Protein AF-A0A7S9VPI8-F1 (afdb_monomer_lite)

Structure (mmCIF, N/CA/C/O backbone):
data_AF-A0A7S9VPI8-F1
#
_entry.id   AF-A0A7S9VPI8-F1
#
loop_
_atom_site.group_PDB
_atom_site.id
_atom_site.type_symbol
_atom_site.label_atom_id
_atom_site.label_alt_id
_atom_site.label_comp_id
_atom_site.label_asym_id
_atom_site.label_entity_id
_atom_site.label_seq_id
_atom_site.pdbx_PDB_ins_code
_atom_site.Cartn_x
_atom_site.Cartn_y
_atom_site.Cartn_z
_atom_site.occupancy
_atom_site.B_iso_or_equiv
_atom_site.auth_seq_id
_atom_site.auth_comp_id
_atom_site.auth_asym_id
_atom_site.auth_atom_id
_atom_site.pdbx_PDB_model_num
ATOM 1 N N . MET A 1 1 ? 6.191 -25.070 -25.767 1.00 46.97 1 MET A N 1
ATOM 2 C CA . MET A 1 1 ? 6.347 -23.644 -26.126 1.00 46.97 1 MET A CA 1
ATOM 3 C C . MET A 1 1 ? 7.529 -23.102 -25.337 1.00 46.97 1 MET A C 1
ATOM 5 O O . MET A 1 1 ? 7.425 -23.001 -24.124 1.00 46.97 1 MET A O 1
ATOM 9 N N . ALA A 1 2 ? 8.679 -22.889 -25.980 1.00 56.28 2 ALA A N 1
ATOM 10 C CA . ALA A 1 2 ? 9.878 -22.390 -25.304 1.00 56.28 2 ALA A CA 1
ATOM 11 C C . ALA A 1 2 ? 9.873 -20.855 -25.319 1.00 56.28 2 ALA A C 1
ATOM 13 O O . ALA A 1 2 ? 9.702 -20.248 -26.375 1.00 56.28 2 ALA A O 1
ATOM 14 N N . LEU A 1 3 ? 10.032 -20.234 -24.151 1.00 59.41 3 LEU A N 1
ATOM 15 C CA . LEU A 1 3 ? 10.173 -18.786 -24.021 1.00 59.41 3 LEU A CA 1
ATOM 16 C C . LEU A 1 3 ? 11.587 -18.401 -24.471 1.00 59.41 3 LEU A C 1
ATOM 18 O O . LEU A 1 3 ? 12.568 -18.755 -23.820 1.00 59.41 3 LEU A O 1
ATOM 22 N N . ARG A 1 4 ? 11.704 -17.699 -25.602 1.00 70.56 4 ARG A N 1
ATOM 23 C CA . ARG A 1 4 ? 12.975 -17.108 -26.032 1.00 70.56 4 ARG A CA 1
ATOM 24 C C . ARG A 1 4 ? 13.151 -15.782 -25.305 1.00 70.56 4 ARG A C 1
ATOM 26 O O . ARG A 1 4 ? 12.454 -14.819 -25.610 1.00 70.56 4 ARG A O 1
ATOM 33 N N . VAL A 1 5 ? 14.085 -15.729 -24.362 1.00 68.25 5 VAL A N 1
ATOM 34 C CA . VAL A 1 5 ? 14.492 -14.464 -23.744 1.00 68.25 5 VAL A CA 1
ATOM 35 C C . VAL A 1 5 ? 15.496 -13.790 -24.669 1.00 68.25 5 VAL A C 1
ATOM 37 O O . VAL A 1 5 ? 16.569 -14.330 -24.931 1.00 68.25 5 VAL A O 1
ATOM 40 N N . VAL A 1 6 ? 15.123 -12.631 -25.203 1.00 71.75 6 VAL A N 1
ATOM 41 C CA . VAL A 1 6 ? 16.029 -11.755 -25.947 1.00 71.75 6 VAL A CA 1
ATOM 42 C C . VAL A 1 6 ? 16.441 -10.645 -24.993 1.00 71.75 6 VAL A C 1
ATOM 44 O O . VAL A 1 6 ? 15.594 -9.883 -24.534 1.00 71.75 6 VAL A O 1
ATOM 47 N N . LEU A 1 7 ? 17.727 -10.597 -24.660 1.00 66.44 7 LEU A N 1
ATOM 48 C CA . LEU A 1 7 ? 18.306 -9.510 -23.882 1.00 66.44 7 LEU A CA 1
ATOM 49 C C . LEU A 1 7 ? 18.858 -8.484 -24.864 1.00 66.44 7 LEU A C 1
ATOM 51 O O . LEU A 1 7 ? 19.740 -8.808 -25.659 1.00 66.44 7 LEU A O 1
ATOM 55 N N . ASP A 1 8 ? 18.321 -7.271 -24.823 1.00 72.19 8 ASP A N 1
ATOM 56 C CA . ASP A 1 8 ? 18.920 -6.148 -25.531 1.00 72.19 8 ASP A CA 1
ATOM 57 C C . ASP A 1 8 ? 20.110 -5.636 -24.712 1.00 72.19 8 ASP A C 1
ATOM 59 O O . ASP A 1 8 ? 19.976 -5.311 -23.526 1.00 72.19 8 ASP A O 1
ATOM 63 N N . VAL A 1 9 ? 21.295 -5.618 -25.321 1.00 71.19 9 VAL A N 1
ATOM 64 C CA . VAL A 1 9 ? 22.537 -5.202 -24.659 1.00 71.19 9 VAL A CA 1
ATOM 65 C C . VAL A 1 9 ? 22.582 -3.675 -24.666 1.00 71.19 9 VAL A C 1
ATOM 67 O O . VAL A 1 9 ? 23.257 -3.047 -25.475 1.00 71.19 9 VAL A O 1
ATOM 70 N N . GLY A 1 10 ? 21.802 -3.083 -23.765 1.00 77.69 10 GLY A N 1
ATOM 71 C CA . GLY A 1 10 ? 21.703 -1.641 -23.561 1.00 77.69 10 GLY A CA 1
ATOM 72 C C . GLY A 1 10 ? 22.301 -1.174 -22.227 1.00 77.69 10 GLY A C 1
ATOM 73 O O . GLY A 1 10 ? 22.720 -1.990 -21.402 1.00 77.69 10 GLY A O 1
ATOM 74 N N . PRO A 1 11 ? 22.279 0.142 -21.948 1.00 76.25 11 PRO A N 1
ATOM 75 C CA . PRO A 1 11 ? 22.849 0.726 -20.725 1.00 76.25 11 PRO A CA 1
ATOM 76 C C . PRO A 1 11 ? 22.210 0.201 -19.426 1.00 76.25 11 PRO A C 1
ATOM 78 O O . PRO A 1 11 ? 22.800 0.308 -18.356 1.00 76.25 11 PRO A O 1
ATOM 81 N N . ASN A 1 12 ? 21.023 -0.404 -19.515 1.00 77.81 12 ASN A N 1
ATOM 82 C CA . ASN A 1 12 ? 20.301 -0.971 -18.378 1.00 77.81 12 ASN A CA 1
ATOM 83 C C . ASN A 1 12 ? 20.661 -2.438 -18.083 1.00 77.81 12 ASN A C 1
ATOM 85 O O . ASN A 1 12 ? 20.191 -2.971 -17.077 1.00 77.81 12 ASN A O 1
ATOM 89 N N . LEU A 1 13 ? 21.472 -3.101 -18.919 1.00 81.44 13 LEU A N 1
ATOM 90 C CA . LEU A 1 13 ? 21.830 -4.512 -18.737 1.00 81.44 13 LEU A CA 1
ATOM 91 C C . LEU A 1 13 ? 22.449 -4.805 -17.353 1.00 81.44 13 LEU A C 1
ATOM 93 O O . LEU A 1 13 ? 22.046 -5.798 -16.742 1.00 81.44 13 LEU A O 1
ATOM 97 N N . PRO A 1 14 ? 23.336 -3.957 -16.787 1.00 82.06 14 PRO A N 1
ATOM 98 C CA . PRO A 1 14 ? 23.838 -4.168 -15.429 1.00 82.06 14 PRO A CA 1
ATOM 99 C C . PRO A 1 14 ? 22.720 -4.157 -14.376 1.00 82.06 14 PRO A C 1
ATOM 101 O O . PRO A 1 14 ? 22.655 -5.051 -13.538 1.00 82.06 14 PRO A O 1
ATOM 104 N N . LEU A 1 15 ? 21.781 -3.208 -14.465 1.00 78.06 15 LEU A N 1
ATOM 105 C CA . LEU A 1 15 ? 20.643 -3.108 -13.545 1.00 78.06 15 LEU A CA 1
ATOM 106 C C . LEU A 1 15 ? 19.717 -4.330 -13.650 1.00 78.06 15 LEU A C 1
ATOM 108 O O . LEU A 1 15 ? 19.262 -4.856 -12.636 1.00 78.06 15 LEU A O 1
ATOM 112 N N . GLN A 1 16 ? 19.447 -4.797 -14.870 1.00 80.50 16 GLN A N 1
ATOM 113 C CA . GLN A 1 16 ? 18.632 -5.990 -15.113 1.00 80.50 16 GLN A CA 1
ATOM 114 C C . GLN A 1 16 ? 19.312 -7.262 -14.593 1.00 80.50 16 GLN A C 1
ATOM 116 O O . GLN A 1 16 ? 18.644 -8.127 -14.027 1.00 80.50 16 GLN A O 1
ATOM 121 N N . THR A 1 17 ? 20.636 -7.352 -14.734 1.00 83.44 17 THR A N 1
ATOM 122 C CA . THR A 1 17 ? 21.441 -8.472 -14.227 1.00 83.44 17 THR A CA 1
ATOM 123 C C . THR A 1 17 ? 21.415 -8.507 -12.700 1.00 83.44 17 THR A C 1
ATOM 125 O O . THR A 1 17 ? 21.123 -9.548 -12.112 1.00 83.44 17 THR A O 1
ATOM 128 N N . GLU A 1 18 ? 21.606 -7.356 -12.049 1.00 83.38 18 GLU A N 1
ATOM 129 C CA . GLU A 1 18 ? 21.478 -7.224 -10.593 1.00 83.38 18 GLU A CA 1
ATOM 130 C C . GLU A 1 18 ? 20.066 -7.568 -10.103 1.00 83.38 18 GLU A C 1
ATOM 132 O O . GLU A 1 18 ? 19.903 -8.306 -9.131 1.00 83.38 18 GLU A O 1
ATOM 137 N N . ALA A 1 19 ? 19.024 -7.109 -10.801 1.00 80.69 19 ALA A N 1
ATOM 138 C CA . ALA A 1 19 ? 17.645 -7.460 -10.474 1.00 80.69 19 ALA A CA 1
ATOM 139 C C . ALA A 1 19 ? 17.383 -8.973 -10.598 1.00 80.69 19 ALA A C 1
ATOM 141 O O . ALA A 1 19 ? 16.728 -9.555 -9.729 1.00 80.69 19 ALA A O 1
ATOM 142 N N . ALA A 1 20 ? 17.918 -9.625 -11.636 1.00 82.12 20 ALA A N 1
ATOM 143 C CA . ALA A 1 20 ? 17.803 -11.069 -11.833 1.00 82.12 20 ALA A CA 1
ATOM 144 C C . ALA A 1 20 ? 18.542 -11.858 -10.739 1.00 82.12 20 ALA A C 1
ATOM 146 O O . ALA A 1 20 ? 17.991 -12.812 -10.185 1.00 82.12 20 ALA A O 1
ATOM 147 N N . HIS A 1 21 ? 19.751 -11.429 -10.364 1.00 83.25 21 HIS A N 1
ATOM 148 C CA . HIS A 1 21 ? 20.496 -12.014 -9.248 1.00 83.25 21 HIS A CA 1
ATOM 149 C C . HIS A 1 21 ? 19.769 -11.825 -7.913 1.00 83.25 21 HIS A C 1
ATOM 151 O O . HIS A 1 21 ? 19.660 -12.771 -7.130 1.00 83.25 21 HIS A O 1
ATOM 157 N N . ALA A 1 22 ? 19.226 -10.634 -7.652 1.00 79.75 22 ALA A N 1
ATOM 158 C CA . ALA A 1 22 ? 18.448 -10.359 -6.449 1.00 79.75 22 ALA A CA 1
ATOM 159 C C . ALA A 1 22 ? 17.196 -11.244 -6.367 1.00 79.75 22 ALA A C 1
ATOM 161 O O . ALA A 1 22 ? 16.916 -11.806 -5.307 1.00 79.75 22 ALA A O 1
ATOM 162 N N . LEU A 1 23 ? 16.482 -11.425 -7.484 1.00 77.44 23 LEU A N 1
ATOM 163 C CA . LEU A 1 23 ? 15.337 -12.329 -7.565 1.00 77.44 23 LEU A CA 1
ATOM 164 C C . LEU A 1 23 ? 15.748 -13.778 -7.296 1.00 77.44 23 LEU A C 1
ATOM 166 O O . LEU A 1 23 ? 15.120 -14.439 -6.473 1.00 77.44 23 LEU A O 1
ATOM 170 N N . HIS A 1 24 ? 16.816 -14.263 -7.934 1.00 83.06 24 HIS A N 1
ATOM 171 C CA . HIS A 1 24 ? 17.308 -15.622 -7.712 1.00 83.06 24 HIS A CA 1
ATOM 172 C C . HIS A 1 24 ? 17.665 -15.859 -6.239 1.00 83.06 24 HIS A C 1
ATOM 174 O O . HIS A 1 24 ? 17.267 -16.869 -5.663 1.00 83.06 24 HIS A O 1
ATOM 180 N N . ARG A 1 25 ? 18.349 -14.900 -5.602 1.00 83.62 25 ARG A N 1
ATOM 181 C CA . ARG A 1 25 ? 18.689 -14.962 -4.174 1.00 83.62 25 ARG A CA 1
ATOM 182 C C . ARG A 1 25 ? 17.463 -14.910 -3.265 1.00 83.62 25 ARG A C 1
ATOM 184 O O . ARG A 1 25 ? 17.465 -15.556 -2.223 1.00 83.62 25 ARG A O 1
ATOM 191 N N . LEU A 1 26 ? 16.430 -14.151 -3.628 1.00 76.12 26 LEU A N 1
ATOM 192 C CA . LEU A 1 26 ? 15.162 -14.146 -2.898 1.00 76.12 26 LEU A CA 1
ATOM 193 C C . LEU A 1 26 ? 14.468 -15.510 -3.010 1.00 76.12 26 LEU A C 1
ATOM 195 O O . LEU A 1 26 ? 14.070 -16.076 -1.997 1.00 76.12 26 LEU A O 1
ATOM 199 N N . MET A 1 27 ? 14.373 -16.058 -4.226 1.00 78.69 27 MET A N 1
ATOM 200 C CA . MET A 1 27 ? 13.737 -17.353 -4.488 1.00 78.69 27 MET A CA 1
ATOM 201 C C . MET A 1 27 ? 14.477 -18.521 -3.828 1.00 78.69 27 MET A C 1
ATOM 203 O O . MET A 1 27 ? 13.838 -19.474 -3.393 1.00 78.69 27 MET A O 1
ATOM 207 N N . SER A 1 28 ? 15.805 -18.447 -3.717 1.00 87.69 28 SER A N 1
ATOM 208 C CA . SER A 1 28 ? 16.623 -19.448 -3.021 1.00 87.69 28 SER A CA 1
ATOM 209 C C . SER A 1 28 ? 16.718 -19.232 -1.506 1.00 87.69 28 SER A C 1
ATOM 211 O O . SER A 1 28 ? 17.368 -20.015 -0.817 1.00 87.69 28 SER A O 1
ATOM 213 N N . GLY A 1 29 ? 16.093 -18.177 -0.967 1.00 80.81 29 GLY A N 1
ATOM 214 C CA . GLY A 1 29 ? 16.125 -17.844 0.462 1.00 80.81 29 GLY A CA 1
ATOM 215 C C . GLY A 1 29 ? 17.446 -17.236 0.958 1.00 80.81 29 GLY A C 1
ATOM 216 O O . GLY A 1 29 ? 17.603 -16.995 2.154 1.00 80.81 29 GLY A O 1
ATOM 217 N N . ALA A 1 30 ? 18.390 -16.951 0.057 1.00 82.62 30 ALA A N 1
ATOM 218 C CA . ALA A 1 30 ? 19.702 -16.363 0.343 1.00 82.62 30 ALA A CA 1
ATOM 219 C C . ALA A 1 30 ? 19.691 -14.822 0.474 1.00 82.62 30 ALA A C 1
ATOM 221 O O . ALA A 1 30 ? 2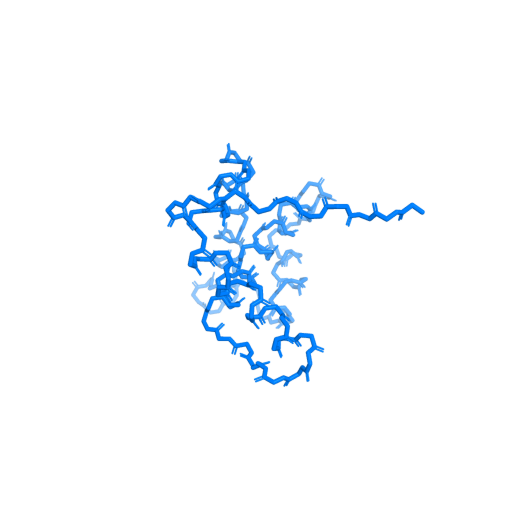0.722 -14.200 0.762 1.00 82.62 30 ALA A O 1
ATOM 222 N N . LEU A 1 31 ? 18.548 -14.178 0.225 1.00 74.06 31 LEU A N 1
ATOM 223 C CA . LEU A 1 31 ? 18.319 -12.754 0.463 1.00 74.06 31 LEU A CA 1
ATOM 224 C C . LEU A 1 31 ? 17.316 -12.576 1.608 1.00 74.06 31 LEU A C 1
ATOM 226 O O . LEU A 1 31 ? 16.238 -13.166 1.584 1.00 74.06 31 LEU A O 1
ATOM 230 N N . ARG A 1 32 ? 17.640 -11.713 2.580 1.00 65.94 32 ARG A N 1
ATOM 231 C CA . ARG A 1 32 ? 16.665 -11.215 3.561 1.00 65.94 32 ARG A CA 1
ATOM 232 C C . ARG A 1 32 ? 16.154 -9.826 3.151 1.00 65.94 32 ARG A C 1
ATOM 234 O O . ARG A 1 32 ? 16.923 -9.067 2.557 1.00 65.94 32 ARG A O 1
ATOM 241 N N . PRO A 1 33 ? 14.887 -9.480 3.441 1.00 58.84 33 PRO A N 1
ATOM 242 C CA . PRO A 1 33 ? 14.321 -8.181 3.08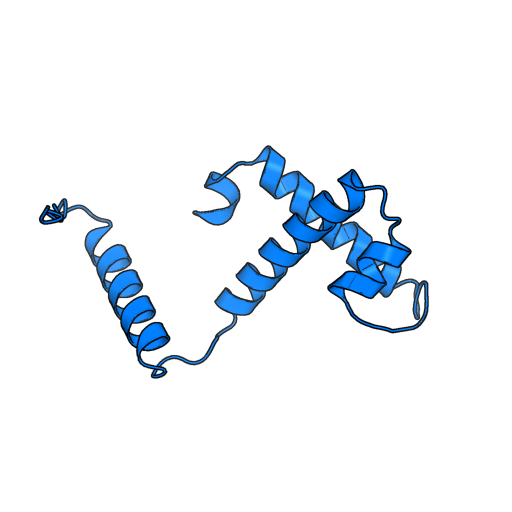0 1.00 58.84 33 PRO A CA 1
ATOM 243 C C . PRO A 1 33 ? 15.137 -7.012 3.666 1.00 58.84 33 PRO A C 1
ATOM 245 O O . PRO A 1 33 ? 15.563 -7.070 4.814 1.00 58.84 33 PRO A O 1
ATOM 248 N N . ASN A 1 34 ? 15.343 -5.953 2.879 1.00 61.78 34 ASN A N 1
ATOM 249 C CA . ASN A 1 34 ? 15.988 -4.688 3.278 1.00 61.78 34 ASN A CA 1
ATOM 250 C C . ASN A 1 34 ? 15.015 -3.490 3.159 1.00 61.78 34 ASN A C 1
ATOM 252 O O . ASN A 1 34 ? 13.887 -3.660 2.709 1.00 61.78 34 ASN A O 1
ATOM 256 N N . ILE A 1 35 ? 15.474 -2.269 3.450 1.00 53.75 35 ILE A N 1
ATOM 257 C CA . ILE A 1 35 ? 14.710 -0.997 3.408 1.00 53.75 35 ILE A CA 1
ATOM 258 C C . ILE A 1 35 ? 13.900 -0.771 2.105 1.00 53.75 35 ILE A C 1
ATOM 260 O O . ILE A 1 35 ? 12.823 -0.173 2.128 1.00 53.75 35 ILE A O 1
ATOM 264 N N . PHE A 1 36 ? 14.342 -1.276 0.946 1.00 54.25 36 PHE A N 1
ATOM 265 C CA . PHE A 1 36 ? 13.551 -1.197 -0.295 1.00 54.25 36 PHE A CA 1
ATOM 266 C C . PHE A 1 36 ? 12.275 -2.047 -0.236 1.00 54.25 36 PHE A C 1
ATOM 268 O O . PHE A 1 36 ? 11.261 -1.687 -0.834 1.00 54.25 36 PHE A O 1
ATOM 275 N N . HIS A 1 37 ? 12.297 -3.145 0.519 1.00 59.03 37 HIS A N 1
ATOM 276 C CA . HIS A 1 37 ? 11.117 -3.953 0.806 1.00 59.03 37 HIS A CA 1
ATOM 277 C C . HIS A 1 37 ? 10.146 -3.201 1.718 1.00 59.03 37 HIS A C 1
ATOM 279 O O . HIS A 1 37 ? 8.945 -3.310 1.511 1.00 59.03 37 HIS A O 1
ATOM 285 N N . GLU A 1 38 ? 10.633 -2.374 2.648 1.00 60.38 38 GLU A N 1
ATOM 286 C CA . GLU A 1 38 ? 9.781 -1.519 3.490 1.00 60.38 38 GLU A CA 1
ATOM 287 C C . GLU A 1 38 ? 9.098 -0.417 2.672 1.00 60.38 38 GLU A C 1
ATOM 289 O O . GLU A 1 38 ? 7.904 -0.170 2.837 1.00 60.38 38 GLU A O 1
ATOM 294 N N . ARG A 1 39 ? 9.817 0.203 1.724 1.00 62.84 39 ARG A N 1
ATOM 295 C CA . ARG A 1 39 ? 9.216 1.159 0.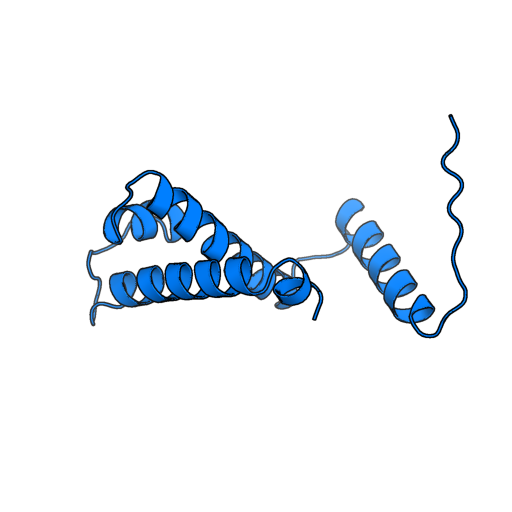777 1.00 62.84 39 ARG A CA 1
ATOM 296 C C . ARG A 1 39 ? 8.163 0.499 -0.115 1.00 62.84 39 ARG A C 1
ATOM 298 O O . ARG A 1 39 ? 7.080 1.057 -0.280 1.00 62.84 39 ARG A O 1
ATOM 305 N N . ARG A 1 40 ? 8.443 -0.698 -0.649 1.00 70.62 40 ARG A N 1
ATOM 306 C CA . ARG A 1 40 ? 7.463 -1.484 -1.425 1.00 70.62 40 ARG A CA 1
ATOM 307 C C . ARG A 1 40 ? 6.274 -1.929 -0.573 1.00 70.62 40 ARG A C 1
ATOM 309 O O . ARG A 1 40 ? 5.148 -1.880 -1.055 1.00 70.62 40 ARG A O 1
ATOM 316 N N . ALA A 1 41 ? 6.497 -2.283 0.691 1.00 76.25 41 ALA A N 1
ATOM 317 C CA . ALA A 1 41 ? 5.428 -2.578 1.638 1.00 76.25 41 ALA A CA 1
ATOM 318 C C . ALA A 1 41 ? 4.560 -1.336 1.889 1.00 76.25 41 ALA A C 1
ATOM 320 O O . ALA A 1 41 ? 3.340 -1.427 1.836 1.00 76.25 41 ALA A O 1
ATOM 321 N N . GLY A 1 42 ? 5.162 -0.155 2.061 1.00 81.69 42 GLY A N 1
ATOM 322 C CA . GLY A 1 42 ? 4.432 1.110 2.175 1.00 81.69 42 GLY A CA 1
ATOM 323 C C . GLY A 1 42 ? 3.597 1.441 0.933 1.00 81.69 42 GLY A C 1
ATOM 324 O O . GLY A 1 42 ? 2.449 1.862 1.066 1.00 81.69 42 GLY A O 1
ATOM 325 N N . ALA A 1 43 ? 4.139 1.203 -0.265 1.00 86.19 43 ALA A N 1
ATOM 326 C CA . ALA A 1 43 ? 3.412 1.378 -1.522 1.00 86.19 43 ALA A CA 1
ATOM 327 C C . ALA A 1 43 ? 2.209 0.422 -1.626 1.00 86.19 43 ALA A C 1
ATOM 329 O O . ALA A 1 43 ? 1.099 0.845 -1.950 1.00 86.19 43 ALA A O 1
ATOM 330 N N . LEU A 1 44 ? 2.407 -0.851 -1.278 1.00 89.44 44 LEU A N 1
ATOM 331 C CA . LEU A 1 44 ? 1.339 -1.848 -1.257 1.00 89.44 44 LEU A CA 1
ATOM 332 C C . LEU A 1 44 ? 0.232 -1.480 -0.260 1.00 89.44 44 LEU A C 1
ATOM 334 O O . LEU A 1 44 ? -0.940 -1.490 -0.623 1.00 89.44 44 LEU A O 1
ATOM 338 N N . LEU A 1 45 ? 0.595 -1.073 0.961 1.00 92.38 45 LEU A N 1
ATOM 339 C CA . LEU A 1 45 ? -0.364 -0.598 1.966 1.00 92.38 45 LEU A CA 1
ATOM 340 C C . LEU A 1 45 ? -1.130 0.641 1.483 1.00 92.38 45 LEU A C 1
ATOM 342 O O . LEU A 1 45 ? -2.324 0.771 1.745 1.00 92.38 45 LEU A O 1
ATOM 346 N N . GLY A 1 46 ? -0.467 1.542 0.753 1.00 94.38 46 GLY A N 1
ATOM 347 C CA . GLY A 1 46 ? -1.120 2.681 0.114 1.00 94.38 46 GLY A CA 1
ATOM 348 C C . GLY A 1 46 ? -2.186 2.241 -0.892 1.00 94.38 46 GLY A C 1
ATOM 349 O O . GLY A 1 46 ? -3.323 2.702 -0.814 1.00 94.38 46 GLY A O 1
ATOM 350 N N . LEU A 1 47 ? -1.863 1.309 -1.791 1.00 94.31 47 LEU A N 1
ATOM 351 C CA . LEU A 1 47 ? -2.827 0.777 -2.764 1.00 94.31 47 LEU A CA 1
ATOM 352 C C . LEU A 1 47 ? -3.995 0.050 -2.079 1.00 94.31 47 LEU A C 1
ATOM 354 O O . LEU A 1 47 ? -5.149 0.379 -2.349 1.00 94.31 47 LEU A O 1
ATOM 358 N N . TRP A 1 48 ? -3.719 -0.829 -1.111 1.00 96.44 48 TRP A N 1
ATOM 359 C CA . TRP A 1 48 ? -4.765 -1.509 -0.336 1.00 96.44 48 TRP A CA 1
ATOM 360 C C . TRP A 1 48 ? -5.670 -0.543 0.427 1.00 96.44 48 TRP A C 1
ATOM 362 O O . TRP A 1 48 ? -6.868 -0.789 0.549 1.00 96.44 48 TRP A O 1
ATOM 372 N N . SER A 1 49 ? -5.139 0.585 0.908 1.00 97.69 49 SER A N 1
ATOM 373 C CA . SER A 1 49 ? -5.967 1.601 1.561 1.00 97.69 49 SER A CA 1
ATOM 374 C C . SER A 1 49 ? -6.961 2.263 0.598 1.00 97.69 49 SER A C 1
ATOM 376 O O . SER A 1 49 ? -8.082 2.571 1.005 1.00 97.69 49 SER A O 1
ATOM 378 N N . VAL A 1 50 ? -6.600 2.430 -0.681 1.00 98.00 50 VAL A N 1
ATOM 379 C CA . VAL A 1 50 ? -7.522 2.935 -1.711 1.00 98.00 50 VAL A CA 1
ATOM 380 C C . VAL A 1 50 ? -8.577 1.890 -2.050 1.00 98.00 50 VAL A C 1
ATOM 382 O O . VAL A 1 50 ? -9.751 2.243 -2.158 1.00 98.00 50 VAL A O 1
ATOM 385 N N . ASP A 1 51 ? -8.191 0.622 -2.182 1.00 97.81 51 ASP A N 1
ATOM 386 C CA . ASP A 1 51 ? -9.137 -0.465 -2.454 1.00 97.81 51 ASP A CA 1
ATOM 387 C C . ASP A 1 51 ? -10.166 -0.592 -1.326 1.00 97.81 51 ASP A C 1
ATOM 389 O O . ASP A 1 51 ? -11.372 -0.584 -1.578 1.00 97.81 51 ASP A O 1
ATOM 393 N N . ALA A 1 52 ? -9.705 -0.579 -0.072 1.00 96.81 52 ALA A N 1
ATOM 394 C CA . ALA A 1 52 ? -10.578 -0.556 1.095 1.00 96.81 52 ALA A CA 1
ATOM 395 C C . ALA A 1 52 ? -11.501 0.673 1.082 1.00 96.81 52 ALA A C 1
ATOM 397 O O . ALA A 1 52 ? -12.707 0.552 1.298 1.00 96.81 52 ALA A O 1
ATOM 398 N N . ARG A 1 53 ? -10.969 1.865 0.770 1.00 98.12 53 ARG A N 1
ATOM 399 C CA . ARG A 1 53 ? -11.779 3.088 0.701 1.00 98.12 53 ARG A CA 1
ATOM 400 C C . ARG A 1 53 ? -12.858 3.009 -0.379 1.00 98.12 53 ARG A C 1
ATOM 402 O O . ARG A 1 53 ? -13.984 3.435 -0.134 1.00 98.12 53 ARG A O 1
ATOM 409 N N . ARG A 1 54 ? -12.535 2.456 -1.550 1.00 97.94 54 ARG A N 1
ATOM 410 C CA . ARG A 1 54 ? -13.487 2.220 -2.650 1.00 97.94 54 ARG A CA 1
ATOM 411 C C . ARG A 1 54 ? -14.554 1.193 -2.283 1.00 97.94 54 ARG A C 1
ATOM 413 O O . ARG A 1 54 ? -15.685 1.329 -2.732 1.00 97.94 54 ARG A O 1
ATOM 420 N N . ALA A 1 55 ? -14.221 0.233 -1.426 1.00 97.88 55 ALA A N 1
ATOM 421 C CA . ALA A 1 55 ? -15.172 -0.703 -0.833 1.00 97.88 55 ALA A CA 1
ATOM 422 C C . ALA A 1 55 ? -16.029 -0.086 0.297 1.00 97.88 55 ALA A C 1
ATOM 424 O O . ALA A 1 55 ? -16.818 -0.790 0.919 1.00 97.88 55 ALA A O 1
ATOM 425 N N . GLY A 1 56 ? -15.895 1.218 0.574 1.00 98.12 56 GLY A N 1
ATOM 426 C CA . GLY A 1 56 ? -16.686 1.933 1.579 1.00 98.12 56 GLY A CA 1
ATOM 427 C C . GLY A 1 56 ? -16.049 2.012 2.968 1.00 98.12 56 GLY A C 1
ATOM 428 O O . GLY A 1 56 ? -16.656 2.587 3.871 1.00 98.12 56 GLY A O 1
ATOM 429 N N . ALA A 1 57 ? -14.825 1.505 3.154 1.00 97.44 57 ALA A N 1
ATOM 430 C CA . ALA A 1 57 ? -14.148 1.534 4.448 1.00 97.44 57 ALA A CA 1
ATOM 431 C C . ALA A 1 57 ? -13.901 2.972 4.942 1.00 97.44 57 ALA A C 1
ATOM 433 O O . ALA A 1 57 ? -13.513 3.877 4.185 1.00 97.44 57 ALA A O 1
ATOM 434 N N . SER A 1 58 ? -14.095 3.196 6.241 1.00 97.56 58 SER A N 1
ATOM 435 C CA . SER A 1 58 ? -13.702 4.429 6.920 1.00 97.56 58 SER A CA 1
ATOM 436 C C . SER A 1 58 ? -12.188 4.472 7.170 1.00 97.56 58 SER A C 1
ATOM 438 O O . SER A 1 58 ? -11.479 3.478 7.030 1.00 97.56 58 SER A O 1
ATOM 440 N N . LEU A 1 59 ? -11.659 5.630 7.584 1.00 96.50 59 LEU A N 1
ATOM 441 C CA . LEU A 1 59 ? -10.247 5.727 7.981 1.00 96.50 59 LEU A CA 1
ATOM 442 C C . LEU A 1 59 ? -9.913 4.859 9.205 1.00 96.50 59 LEU A C 1
ATOM 444 O O . LEU A 1 59 ? -8.761 4.451 9.336 1.00 96.50 59 LEU A O 1
ATOM 448 N N . ARG A 1 60 ? -10.894 4.595 10.084 1.00 96.56 60 ARG A N 1
ATOM 449 C CA . ARG A 1 60 ? -10.721 3.691 11.228 1.00 96.56 60 ARG A CA 1
ATOM 450 C C . ARG A 1 60 ? -10.573 2.255 10.740 1.00 96.56 60 ARG A C 1
ATOM 452 O O . ARG A 1 60 ? -9.572 1.628 11.056 1.00 96.56 60 ARG A O 1
ATOM 459 N N . ASP A 1 61 ? -11.482 1.807 9.876 1.00 96.12 61 ASP A N 1
ATOM 460 C CA . ASP A 1 61 ? -11.444 0.455 9.301 1.00 96.12 61 ASP A CA 1
ATOM 461 C C . ASP A 1 61 ? -10.129 0.206 8.551 1.00 96.12 61 ASP A C 1
ATOM 463 O O . ASP A 1 61 ? -9.487 -0.823 8.729 1.00 96.12 6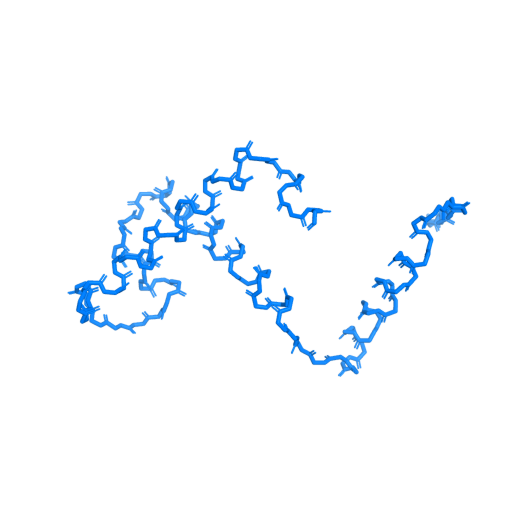1 ASP A O 1
ATOM 467 N N . ILE A 1 62 ? -9.673 1.184 7.760 1.00 95.62 62 ILE A N 1
ATOM 468 C CA . ILE A 1 62 ? -8.383 1.119 7.057 1.00 95.62 62 ILE A CA 1
ATOM 469 C C . ILE A 1 62 ? -7.216 0.992 8.044 1.00 95.62 62 ILE A C 1
ATOM 471 O O . ILE A 1 62 ? -6.281 0.232 7.797 1.00 95.62 62 ILE A O 1
ATOM 475 N N . ALA A 1 63 ? -7.237 1.737 9.152 1.00 94.56 63 ALA A N 1
ATOM 476 C CA . ALA A 1 63 ? -6.187 1.645 10.160 1.00 94.56 63 ALA A CA 1
ATOM 477 C C . ALA A 1 63 ? -6.175 0.279 10.847 1.00 94.56 63 ALA A C 1
ATOM 479 O O . ALA A 1 63 ? -5.101 -0.281 11.042 1.00 94.56 63 ALA A O 1
ATOM 480 N N . ASP A 1 64 ? -7.337 -0.275 11.170 1.00 94.00 64 ASP A N 1
ATOM 481 C CA . ASP A 1 64 ? -7.427 -1.573 11.835 1.00 94.00 64 ASP A CA 1
ATOM 482 C C . ASP A 1 64 ? -7.012 -2.714 10.896 1.00 94.00 64 ASP A C 1
ATOM 484 O O . ASP A 1 64 ? -6.239 -3.585 11.295 1.00 94.00 64 ASP A O 1
ATOM 488 N N . LEU A 1 65 ? -7.419 -2.652 9.622 1.00 91.81 65 LEU A N 1
ATOM 489 C CA . LEU A 1 65 ? -7.032 -3.616 8.587 1.00 91.81 65 LEU A CA 1
ATOM 490 C C . LEU A 1 65 ? -5.526 -3.604 8.291 1.00 91.81 65 LEU A C 1
ATOM 492 O O . LEU A 1 65 ? -4.926 -4.661 8.112 1.00 91.81 65 LEU A O 1
ATOM 496 N N . LEU A 1 66 ? -4.914 -2.418 8.194 1.00 91.69 66 LEU A N 1
ATOM 497 C CA . LEU A 1 66 ? -3.556 -2.271 7.650 1.00 91.69 66 LEU A CA 1
ATOM 498 C C . LEU A 1 66 ? -2.472 -2.032 8.703 1.00 91.69 66 LEU A C 1
ATOM 500 O O . LEU A 1 66 ? -1.300 -2.304 8.447 1.00 91.69 66 LEU A O 1
ATOM 504 N N . LEU A 1 67 ? -2.830 -1.479 9.862 1.00 89.69 67 LEU A N 1
ATOM 505 C CA . LEU A 1 67 ? -1.901 -1.197 10.962 1.00 89.69 67 LEU A CA 1
ATOM 506 C C . LEU A 1 67 ? -2.083 -2.174 12.132 1.00 89.69 67 LEU A C 1
ATOM 508 O O . LEU A 1 67 ? -1.333 -2.084 13.104 1.00 89.69 67 LEU A O 1
ATOM 512 N N . GLY A 1 68 ? -3.070 -3.073 12.052 1.00 88.81 68 GLY A N 1
ATOM 513 C CA . GLY A 1 68 ? -3.463 -3.965 13.139 1.00 88.81 68 GLY A CA 1
ATOM 514 C C . GLY A 1 68 ? -4.229 -3.241 14.253 1.00 88.81 68 GLY A C 1
ATOM 515 O O . GLY A 1 68 ? -4.450 -2.028 14.161 1.00 88.81 68 GLY A O 1
ATOM 516 N N . PRO A 1 69 ? -4.630 -3.955 15.320 1.00 87.12 69 PRO A N 1
ATOM 517 C CA . PRO A 1 69 ? -5.398 -3.385 16.426 1.00 87.12 69 PRO A CA 1
ATOM 518 C C . PRO A 1 69 ? -4.639 -2.259 17.145 1.00 87.12 69 PRO A C 1
ATOM 520 O O . PRO A 1 69 ? -3.409 -2.262 17.221 1.00 87.12 69 PRO A O 1
ATOM 523 N N . GLY A 1 70 ? -5.373 -1.286 17.684 1.00 88.25 70 GLY A N 1
ATOM 524 C CA . GLY A 1 70 ? -4.818 -0.211 18.504 1.00 88.25 70 GLY A CA 1
ATOM 525 C C . GLY A 1 70 ? -5.809 0.925 18.730 1.00 88.25 70 GLY A C 1
ATOM 526 O O . GLY A 1 70 ? -6.866 0.970 18.103 1.00 88.25 70 GLY A O 1
ATOM 527 N N . ASP A 1 71 ? -5.446 1.862 19.602 1.00 92.94 71 ASP A N 1
ATOM 528 C CA . ASP A 1 71 ? -6.334 2.960 19.980 1.00 92.94 71 ASP A CA 1
ATOM 529 C C . ASP A 1 71 ? -6.708 3.843 18.791 1.00 92.94 71 ASP A C 1
ATOM 531 O O . ASP A 1 71 ? -5.878 4.190 17.947 1.00 92.94 71 ASP A O 1
ATOM 535 N N . TRP A 1 72 ? -7.966 4.272 18.741 1.00 92.06 72 TRP A N 1
ATOM 536 C CA . TRP A 1 72 ? -8.434 5.211 17.732 1.00 92.06 72 TRP A CA 1
ATOM 537 C C . TRP A 1 72 ? -8.892 6.525 18.374 1.00 92.06 72 TRP A C 1
ATOM 539 O O . TRP A 1 72 ? -9.752 6.491 19.251 1.00 92.06 72 TRP A O 1
ATOM 549 N N . PRO A 1 73 ? -8.417 7.695 17.906 1.00 90.50 73 PRO A N 1
ATOM 550 C CA . PRO A 1 73 ? -7.512 7.917 16.768 1.00 90.50 73 PRO A CA 1
ATOM 551 C C . PRO A 1 73 ? -6.023 7.658 17.074 1.00 90.50 73 PRO A C 1
ATOM 553 O O . PRO A 1 73 ? -5.180 7.889 16.199 1.00 90.50 73 PRO A O 1
ATOM 556 N N . GLY A 1 74 ? -5.715 7.181 18.283 1.00 88.94 74 GLY A N 1
ATOM 557 C CA . GLY A 1 74 ? -4.368 6.997 18.823 1.00 88.94 74 GLY A CA 1
ATOM 558 C C . GLY A 1 74 ? -3.847 8.264 19.502 1.00 88.94 74 GLY A C 1
ATOM 559 O O . GLY A 1 74 ? -4.419 9.343 19.321 1.00 88.94 74 GLY A O 1
ATOM 560 N N . ASP A 1 75 ? -2.754 8.136 20.254 1.00 86.94 75 ASP A N 1
ATOM 561 C CA . ASP A 1 75 ? -2.087 9.283 20.876 1.00 86.94 75 ASP A CA 1
ATOM 562 C C . ASP A 1 75 ? -1.676 10.320 19.814 1.00 86.94 75 ASP A C 1
ATOM 564 O O . ASP A 1 75 ? -1.205 9.969 18.725 1.00 86.94 75 ASP A O 1
ATOM 568 N N . GLY A 1 76 ? -1.965 11.595 20.082 1.00 89.06 76 GLY A N 1
ATOM 569 C CA . GLY A 1 76 ? -1.793 12.692 19.121 1.00 89.06 76 GLY A CA 1
ATOM 570 C C . GLY A 1 76 ? -2.503 12.492 17.768 1.00 89.06 76 GLY A C 1
ATOM 571 O O . GLY A 1 76 ? -2.042 13.009 16.751 1.00 89.06 76 GLY A O 1
ATOM 572 N N . GLU A 1 77 ? -3.577 11.694 17.710 1.00 93.31 77 GLU A N 1
ATOM 573 C CA . GLU A 1 77 ? -4.243 11.245 16.475 1.00 93.31 77 GLU A CA 1
ATOM 574 C C . GLU A 1 77 ? -3.324 10.515 15.472 1.00 93.31 77 GLU A C 1
ATOM 576 O O . GLU A 1 77 ? -3.588 10.484 14.258 1.00 93.31 77 GLU A O 1
ATOM 581 N N . TYR A 1 78 ? -2.225 9.924 15.950 1.00 91.12 78 TYR A N 1
ATOM 582 C CA . TYR A 1 78 ? -1.203 9.330 15.094 1.00 91.12 78 TYR A CA 1
ATOM 583 C C . TYR A 1 78 ? -1.774 8.299 14.110 1.00 91.12 78 TYR A C 1
ATOM 585 O O . TYR A 1 78 ? -1.455 8.353 12.916 1.00 91.12 78 TYR A O 1
ATOM 593 N N . ARG A 1 79 ? -2.642 7.383 14.570 1.00 94.19 79 ARG A N 1
ATOM 594 C CA . ARG A 1 79 ? -3.191 6.306 13.722 1.00 94.19 79 ARG A CA 1
ATOM 595 C C . ARG A 1 79 ? -4.093 6.863 12.628 1.00 94.19 79 ARG A C 1
ATOM 597 O O . ARG A 1 79 ? -3.933 6.497 11.463 1.00 94.19 79 ARG A O 1
ATOM 604 N N . LYS A 1 80 ? -4.948 7.831 12.959 1.00 96.19 80 LYS A N 1
ATOM 605 C CA . LYS A 1 80 ? -5.774 8.555 11.977 1.00 96.19 80 LYS A CA 1
ATOM 606 C C . LYS A 1 80 ? -4.915 9.280 10.938 1.00 96.19 80 LYS A C 1
ATOM 608 O O . LYS A 1 80 ? -5.191 9.204 9.740 1.00 96.19 80 LY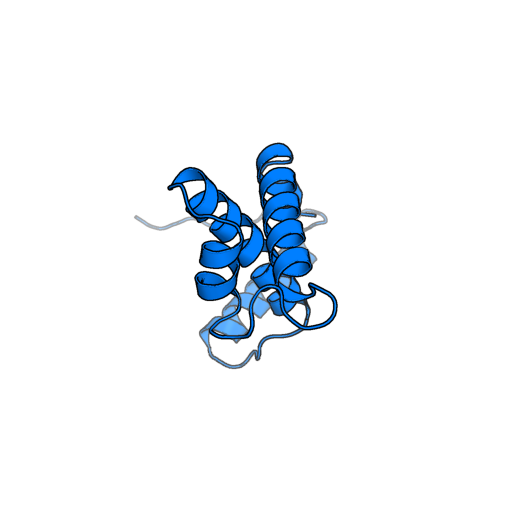S A O 1
ATOM 613 N N . SER A 1 81 ? -3.849 9.954 11.374 1.00 96.62 81 SER A N 1
ATOM 614 C CA . SER A 1 81 ? -2.910 10.642 10.481 1.00 96.62 81 SER A CA 1
ATOM 615 C C . SER A 1 81 ? -2.167 9.669 9.559 1.00 96.62 81 SER A C 1
ATOM 617 O O . SER A 1 81 ? -2.049 9.912 8.357 1.00 96.62 81 SER A O 1
ATOM 619 N N . ARG A 1 82 ? -1.729 8.520 10.088 1.00 94.62 82 ARG A N 1
ATOM 620 C CA . ARG A 1 82 ? -1.059 7.469 9.314 1.00 94.62 82 ARG A CA 1
ATOM 621 C C . ARG A 1 82 ? -1.978 6.849 8.260 1.00 94.62 82 ARG A C 1
ATOM 623 O O . ARG A 1 82 ? -1.557 6.756 7.111 1.00 94.62 82 ARG A O 1
ATOM 630 N N . ALA A 1 83 ? -3.219 6.510 8.609 1.00 95.94 83 ALA A N 1
ATOM 631 C CA . ALA A 1 83 ? -4.202 5.989 7.654 1.00 95.94 83 ALA A CA 1
ATOM 632 C C . ALA A 1 83 ? -4.497 6.990 6.525 1.00 95.94 83 ALA A C 1
ATOM 634 O O . ALA A 1 83 ? -4.511 6.624 5.351 1.00 95.94 83 ALA A O 1
ATOM 635 N N . ARG A 1 84 ? -4.634 8.282 6.856 1.00 97.44 84 ARG A N 1
ATOM 636 C CA . ARG A 1 84 ? -4.822 9.347 5.858 1.00 97.44 84 ARG A CA 1
ATOM 637 C C . ARG A 1 84 ? -3.641 9.461 4.893 1.00 97.44 84 ARG A C 1
ATOM 639 O O . ARG A 1 84 ? -3.847 9.635 3.696 1.00 97.44 84 ARG A O 1
ATOM 646 N N . ARG A 1 85 ? -2.407 9.364 5.401 1.00 96.75 85 ARG A N 1
ATOM 647 C CA . ARG A 1 85 ? -1.197 9.408 4.563 1.00 96.75 85 ARG A CA 1
ATOM 648 C C . ARG A 1 85 ? -1.088 8.200 3.636 1.00 96.75 85 ARG A C 1
ATOM 650 O O . ARG A 1 85 ? -0.697 8.387 2.490 1.00 96.75 85 ARG A O 1
ATOM 657 N N . LEU A 1 86 ? -1.448 7.002 4.102 1.00 95.62 86 LEU A N 1
ATOM 658 C CA . LEU A 1 86 ? -1.496 5.808 3.249 1.00 95.62 86 LEU A CA 1
ATOM 659 C C . LEU A 1 86 ? -2.482 5.998 2.095 1.00 95.62 86 LEU A C 1
ATOM 661 O O . LEU A 1 86 ? -2.096 5.808 0.944 1.00 95.62 86 LEU A O 1
ATOM 665 N N . LEU A 1 87 ? -3.696 6.474 2.394 1.00 97.62 87 LEU A N 1
ATOM 666 C CA . LEU A 1 87 ? -4.714 6.737 1.377 1.00 97.62 87 LEU A CA 1
ATOM 667 C C . LEU A 1 87 ? -4.236 7.765 0.346 1.00 97.62 87 LEU A C 1
ATOM 669 O O . LEU A 1 87 ? -4.283 7.506 -0.854 1.00 97.62 87 LEU A O 1
ATOM 673 N N . ALA A 1 88 ? -3.695 8.895 0.806 1.00 97.31 88 ALA A N 1
ATOM 674 C CA . ALA A 1 88 ? -3.174 9.933 -0.079 1.00 97.31 88 ALA A CA 1
ATOM 675 C C . ALA A 1 88 ? -2.015 9.433 -0.962 1.00 97.31 88 ALA A C 1
ATOM 677 O O . ALA A 1 88 ? -1.959 9.755 -2.150 1.00 97.31 88 ALA A O 1
ATOM 678 N N . ALA A 1 89 ? -1.105 8.628 -0.401 1.00 93.88 89 ALA A N 1
ATOM 679 C CA . ALA A 1 89 ? -0.016 8.014 -1.155 1.00 93.88 89 ALA A CA 1
ATOM 680 C C . ALA A 1 89 ? -0.548 7.033 -2.211 1.00 93.88 89 ALA A C 1
ATOM 682 O O . ALA A 1 89 ? -0.116 7.081 -3.362 1.00 93.88 89 ALA A O 1
ATOM 683 N N . GLY A 1 90 ? -1.516 6.188 -1.843 1.00 94.75 90 GLY A N 1
ATOM 684 C CA . GLY A 1 90 ? -2.199 5.266 -2.750 1.00 94.75 90 GLY A CA 1
ATOM 685 C C . GLY A 1 90 ? -2.843 5.974 -3.935 1.00 94.75 90 GLY A C 1
ATOM 686 O O . GLY A 1 90 ? -2.605 5.616 -5.088 1.00 94.75 90 GLY A O 1
ATOM 687 N N . GLU A 1 91 ? -3.609 7.029 -3.669 1.00 96.50 91 GLU A N 1
ATOM 688 C CA . GLU A 1 91 ? -4.233 7.819 -4.726 1.00 96.50 91 GLU A CA 1
ATOM 689 C C . GLU A 1 91 ? -3.204 8.497 -5.637 1.00 96.50 91 GLU A C 1
ATOM 691 O O . GLU A 1 91 ? -3.395 8.553 -6.853 1.00 96.50 91 GLU A O 1
ATOM 696 N N . ALA A 1 92 ? -2.105 9.005 -5.071 1.00 94.00 92 ALA A N 1
ATOM 697 C CA . ALA A 1 92 ? -1.026 9.594 -5.855 1.00 94.00 92 ALA A CA 1
ATOM 698 C C . ALA A 1 92 ? -0.364 8.559 -6.778 1.00 94.00 92 ALA A C 1
ATOM 700 O O . ALA A 1 92 ? -0.107 8.868 -7.941 1.00 94.00 92 ALA A O 1
ATOM 701 N N . MET A 1 93 ? -0.155 7.327 -6.301 1.00 92.31 93 MET A N 1
ATOM 702 C CA . MET A 1 93 ? 0.368 6.230 -7.123 1.00 92.31 93 MET A CA 1
ATOM 703 C C . MET A 1 93 ? -0.588 5.862 -8.259 1.00 92.31 93 MET A C 1
ATOM 705 O O . MET A 1 93 ? -0.151 5.731 -9.397 1.00 92.31 93 MET A O 1
ATOM 709 N N . ILE A 1 94 ? -1.893 5.765 -7.986 1.00 93.81 94 ILE A N 1
ATOM 710 C CA . ILE A 1 94 ? -2.897 5.477 -9.023 1.00 93.81 94 ILE A CA 1
ATOM 711 C C . ILE A 1 94 ? -2.913 6.579 -10.086 1.00 93.81 94 ILE A C 1
ATOM 713 O O . ILE A 1 94 ? -2.916 6.271 -11.276 1.00 93.81 94 ILE A O 1
ATOM 717 N N . ARG A 1 95 ? -2.865 7.856 -9.681 1.00 94.56 95 ARG A N 1
ATOM 718 C CA . ARG A 1 95 ? -2.791 8.986 -10.624 1.00 94.56 95 ARG A CA 1
ATOM 719 C C . ARG A 1 95 ? -1.498 8.988 -11.446 1.00 94.56 95 ARG A C 1
ATOM 721 O O . ARG A 1 95 ? -1.532 9.368 -12.610 1.00 94.56 95 ARG A O 1
ATOM 728 N N . GLY A 1 96 ? -0.373 8.577 -10.858 1.00 89.75 96 GLY A N 1
ATOM 729 C CA . GLY A 1 96 ? 0.929 8.498 -11.535 1.00 89.75 96 GLY A CA 1
ATOM 730 C C . GLY A 1 96 ? 1.128 7.253 -12.413 1.00 89.75 96 GLY A C 1
ATOM 731 O O . GLY A 1 96 ? 2.086 7.191 -13.190 1.00 89.75 96 GLY A O 1
ATOM 732 N N . GLY A 1 97 ? 0.244 6.259 -12.297 1.00 85.12 97 GLY A N 1
ATOM 733 C CA . GLY A 1 97 ? 0.339 4.990 -13.013 1.00 85.12 97 GLY A CA 1
ATOM 734 C C . GLY A 1 97 ? 1.607 4.185 -12.676 1.00 85.12 97 GLY A C 1
ATOM 735 O O . GLY A 1 97 ? 2.304 4.477 -11.701 1.00 85.12 97 GLY A O 1
ATOM 736 N N . PRO A 1 98 ? 1.964 3.180 -13.500 1.00 81.62 98 PRO A N 1
ATOM 737 C CA . PRO A 1 98 ? 3.118 2.306 -13.251 1.00 81.62 98 PRO A CA 1
ATOM 738 C C . PRO A 1 98 ? 4.452 3.052 -13.098 1.00 81.62 98 PRO A C 1
ATOM 740 O O . PRO A 1 98 ? 5.344 2.599 -12.383 1.00 81.62 98 PRO A O 1
ATOM 743 N N . SER A 1 99 ? 4.578 4.233 -13.711 1.00 80.12 99 SER A N 1
ATOM 744 C CA . SER A 1 99 ? 5.773 5.076 -13.602 1.00 80.12 99 SER A CA 1
ATOM 745 C C . SER A 1 99 ? 6.092 5.513 -12.166 1.00 80.12 99 SER A C 1
ATOM 747 O O . SER A 1 99 ? 7.250 5.771 -11.852 1.00 80.12 99 SER A O 1
ATOM 749 N N . ALA A 1 100 ? 5.094 5.548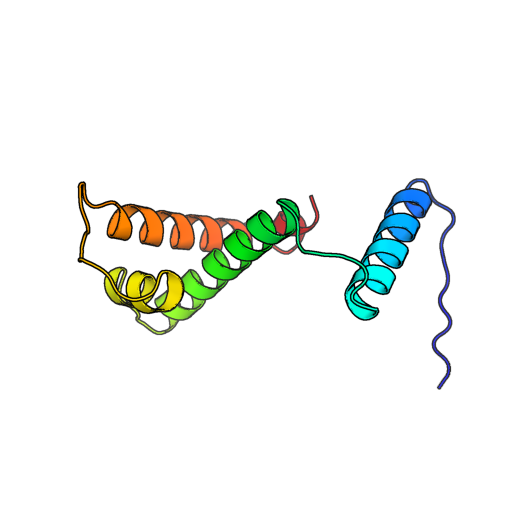 -11.276 1.00 74.62 100 ALA A N 1
ATOM 750 C CA . ALA A 1 100 ? 5.278 5.896 -9.870 1.00 74.62 100 ALA A CA 1
ATOM 751 C C . ALA A 1 100 ? 6.026 4.815 -9.064 1.00 74.62 100 ALA A C 1
ATOM 753 O O . ALA A 1 100 ? 6.517 5.105 -7.977 1.00 74.62 100 ALA A O 1
ATOM 754 N N . ILE A 1 101 ? 6.110 3.585 -9.586 1.00 69.62 101 ILE A N 1
ATOM 755 C CA . ILE A 1 101 ? 6.761 2.431 -8.941 1.00 69.62 101 ILE A CA 1
ATOM 756 C C . ILE A 1 101 ? 8.101 2.097 -9.616 1.00 69.62 101 ILE A C 1
ATOM 758 O O . ILE A 1 101 ? 8.992 1.537 -8.983 1.00 69.62 101 ILE A O 1
ATOM 762 N N . LEU A 1 102 ? 8.237 2.425 -10.904 1.00 68.31 102 LEU A N 1
ATOM 763 C CA . LEU A 1 102 ? 9.398 2.088 -11.734 1.00 68.31 102 LEU A CA 1
ATOM 764 C C . LEU A 1 102 ? 10.554 3.105 -11.648 1.00 68.31 102 LEU A C 1
ATOM 766 O O . LEU A 1 102 ? 11.552 2.920 -12.340 1.00 68.31 102 LEU A O 1
ATOM 770 N N . ARG A 1 103 ? 10.412 4.171 -10.851 1.00 55.44 103 ARG A N 1
ATOM 771 C CA . ARG A 1 103 ? 11.450 5.189 -10.617 1.00 55.44 103 ARG A CA 1
ATOM 772 C C . ARG A 1 103 ? 12.346 4.855 -9.432 1.00 55.44 103 ARG A C 1
ATOM 774 O O . ARG A 1 103 ? 11.823 4.344 -8.417 1.00 55.44 103 ARG A O 1
#

Foldseek 3Di:
DDDDDDDDPDPCVVVVVVVVVQVVCVVVVVDDDDPVVVVVLLQVLLQVLQVCVVVVDDLVRSLCVRVNDDDVCDVVNVSSVSSVVSPVSNVVDVVVDPVVVVD

pLDDT: mean 84.0, std 12.84, range [46.97, 98.12]

Secondary structure (DSSP, 8-state):
---------STTHHHHHHHHHHHHHHHTT-----HHHHHHHHHHHHHHHHHHHHTT--HHHHHHHHH-S--SS-GGGHHHHHHHHHHHHHHHHHHHGGGGT--

Radius of gyration: 18.43 Å; chains: 1; bounding box: 40×36×47 Å

Sequence (103 aa):
MALRVVLDVGPNLPLQTEAAHALHRLMSGALRPNIFHERRAGALLGLWSVDARRAGASLRDIADLLLGPGDWPGDGEYRKSRARRLLAAGEAMIRGGPSAILR